Protein AF-A0A921LG70-F1 (afdb_monomer_lite)

Sequence (93 aa):
MNNSAKILFVLAAGWLTTTAFAQDRIHYTGKELSNPACHDGQLSPVVGVHNIQLVRANREHPDASNGNGWTYNHQPMLAYWNGQFFYQYLADP

Secondary structure (DSSP, 8-state):
--HHHHHHHHHHHHHHTT------S----------TTSTTTTPPPPTT----------SSS--GGGTTT--EEEEEEEEEETTEEEEEEEEE-

InterPro domains:
  IPR056425 BT_1020-like, N-terminal beta-propeller [PF24067] (24-93)

Structure (mmCIF, N/CA/C/O backbone):
data_AF-A0A921LG70-F1
#
_entry.id   AF-A0A921LG70-F1
#
loop_
_atom_site.group_PDB
_atom_site.id
_atom_site.type_symbol
_atom_site.label_atom_id
_atom_site.label_alt_id
_atom_site.label_comp_id
_atom_site.label_asym_id
_atom_site.label_entity_id
_atom_site.label_seq_id
_atom_site.pdbx_PDB_ins_code
_atom_site.Cartn_x
_atom_site.Cartn_y
_atom_site.Cartn_z
_atom_site.occupancy
_atom_site.B_iso_or_equiv
_atom_site.auth_seq_id
_atom_site.auth_comp_id
_atom_site.auth_asym_id
_atom_site.auth_atom_id
_atom_site.pdbx_PDB_model_num
ATOM 1 N N . MET A 1 1 ? -58.211 17.143 29.364 1.00 61.03 1 MET A N 1
ATOM 2 C CA . MET A 1 1 ? -57.039 16.420 29.917 1.00 61.03 1 MET A CA 1
ATOM 3 C C . MET A 1 1 ? -56.623 17.051 31.233 1.00 61.03 1 MET A C 1
ATOM 5 O O . MET A 1 1 ? -56.458 18.267 31.267 1.00 61.03 1 MET A O 1
ATOM 9 N N . ASN A 1 2 ? -56.472 16.245 32.287 1.00 79.94 2 ASN A N 1
ATOM 10 C CA . ASN A 1 2 ? -55.977 16.715 33.583 1.00 79.94 2 ASN A CA 1
ATOM 11 C C . ASN A 1 2 ? -54.472 17.050 33.510 1.00 79.94 2 ASN A C 1
ATOM 13 O O . ASN A 1 2 ? -53.770 16.632 32.586 1.00 79.94 2 ASN A O 1
ATOM 17 N N . ASN A 1 3 ? -53.984 17.851 34.459 1.00 77.00 3 ASN A N 1
ATOM 18 C CA . ASN A 1 3 ? -52.610 18.363 34.434 1.00 77.00 3 ASN A CA 1
ATOM 19 C C . ASN A 1 3 ? -51.563 17.240 34.516 1.00 77.00 3 ASN A C 1
ATOM 21 O O . ASN A 1 3 ? -50.516 17.338 33.884 1.00 77.00 3 ASN A O 1
ATOM 25 N N . SER A 1 4 ? -51.885 16.133 35.188 1.00 75.25 4 SER A N 1
ATOM 26 C CA . SER A 1 4 ? -51.027 14.949 35.275 1.00 75.25 4 SER A CA 1
ATOM 27 C C . SER A 1 4 ? -50.812 14.276 33.916 1.00 75.25 4 SER A C 1
ATOM 29 O O . SER A 1 4 ? -49.679 13.948 33.576 1.00 75.25 4 SER A O 1
ATOM 31 N N . ALA A 1 5 ? -51.861 14.143 33.095 1.00 74.62 5 ALA A N 1
ATOM 32 C CA . ALA A 1 5 ? -51.744 13.591 31.746 1.00 74.62 5 ALA A CA 1
ATOM 33 C C . ALA A 1 5 ? -50.889 14.479 30.828 1.00 74.62 5 ALA A C 1
ATOM 35 O O . ALA A 1 5 ? -50.154 13.964 29.993 1.00 74.62 5 ALA A O 1
ATOM 36 N N . LYS A 1 6 ? -50.935 15.807 31.004 1.00 72.94 6 LYS A N 1
ATOM 37 C CA . LYS A 1 6 ? -50.082 16.748 30.258 1.00 72.94 6 LYS A CA 1
ATOM 38 C C . LYS A 1 6 ? -48.608 16.622 30.663 1.00 72.94 6 LYS A C 1
ATOM 40 O O . LYS A 1 6 ? -47.750 16.598 29.790 1.00 72.94 6 LYS A O 1
ATOM 45 N N . ILE A 1 7 ? -48.322 16.495 31.961 1.00 76.44 7 ILE A N 1
ATOM 46 C CA . ILE A 1 7 ? -46.953 16.340 32.489 1.00 76.44 7 ILE A CA 1
ATOM 47 C C . ILE A 1 7 ? -46.327 15.022 32.021 1.00 76.44 7 ILE A C 1
ATOM 49 O O . ILE A 1 7 ? -45.192 15.021 31.551 1.00 76.44 7 ILE A O 1
ATOM 53 N N . LEU A 1 8 ? -47.076 13.916 32.076 1.00 76.00 8 LEU A N 1
ATOM 54 C CA . LEU A 1 8 ? -46.616 12.624 31.555 1.00 76.00 8 LEU A CA 1
ATOM 55 C C . LEU A 1 8 ? -46.326 12.676 30.051 1.00 76.00 8 LEU A C 1
ATOM 57 O O . LEU A 1 8 ? -45.341 12.097 29.603 1.00 76.00 8 LEU A O 1
ATOM 61 N N . PHE A 1 9 ? -47.139 13.402 29.282 1.00 72.25 9 PHE A N 1
ATOM 62 C CA . PHE A 1 9 ? -46.933 13.548 27.842 1.00 72.25 9 PHE A CA 1
ATOM 63 C C . PHE A 1 9 ? -45.667 14.356 27.513 1.00 72.25 9 PHE A C 1
ATOM 65 O O . PHE A 1 9 ? -44.920 13.984 26.613 1.00 72.25 9 PHE A O 1
ATOM 72 N N . VAL A 1 10 ? -45.382 15.421 28.274 1.00 73.75 10 VAL A N 1
ATOM 73 C CA . VAL A 1 10 ? -44.150 16.219 28.121 1.00 73.75 10 VAL A CA 1
ATOM 74 C C . VAL A 1 10 ? -42.911 15.417 28.530 1.00 73.75 10 VAL A C 1
ATOM 76 O O . VAL A 1 10 ? -41.902 15.464 27.831 1.00 73.75 10 VAL A O 1
ATOM 79 N N . LEU A 1 11 ? -42.984 14.645 29.619 1.00 72.94 11 LEU A N 1
ATOM 80 C CA . LEU A 1 11 ? -41.882 13.778 30.052 1.00 72.94 11 LEU A CA 1
ATOM 81 C C . LEU A 1 11 ? -41.588 12.670 29.030 1.00 72.94 11 LEU A C 1
ATOM 83 O O . LEU A 1 11 ? -40.424 12.435 28.715 1.00 72.94 11 LEU A O 1
ATOM 87 N N . ALA A 1 12 ? -42.624 12.038 28.470 1.00 67.12 12 ALA A N 1
ATOM 88 C CA . ALA A 1 12 ? -42.471 11.026 27.425 1.00 67.12 12 ALA A CA 1
ATOM 89 C C . ALA A 1 12 ? -41.879 11.617 26.133 1.00 67.12 12 ALA A C 1
ATOM 91 O O . ALA A 1 12 ? -40.949 11.044 25.568 1.00 67.12 12 ALA A O 1
ATOM 92 N N . ALA A 1 13 ? -42.355 12.790 25.699 1.00 63.41 13 ALA A N 1
ATOM 93 C CA . ALA A 1 13 ? -41.814 13.481 24.529 1.00 63.41 13 ALA A CA 1
ATOM 94 C C . ALA A 1 13 ? -40.347 13.913 24.728 1.00 63.41 13 ALA A C 1
ATOM 96 O O . ALA A 1 13 ? -39.544 13.757 23.813 1.00 63.41 13 ALA A O 1
ATOM 97 N N . GLY A 1 14 ? -39.975 14.386 25.924 1.00 62.19 14 GLY A N 1
ATOM 98 C CA . GLY A 1 14 ? -38.596 14.772 26.253 1.00 62.19 14 GLY A CA 1
ATOM 99 C C . GLY A 1 14 ? -37.617 13.593 26.342 1.00 62.19 14 GLY A C 1
ATOM 100 O O . GLY A 1 14 ? -36.438 13.752 26.030 1.00 62.19 14 GLY A O 1
ATOM 101 N N . TRP A 1 15 ? -38.093 12.397 26.706 1.00 61.09 15 TRP A N 1
ATOM 102 C CA . TRP A 1 15 ? -37.287 11.167 26.695 1.00 61.09 15 TRP A CA 1
ATOM 103 C C . TRP A 1 15 ? -37.045 10.617 25.283 1.00 61.09 15 TRP A C 1
ATOM 105 O O . TRP A 1 15 ? -35.998 10.029 25.026 1.00 61.09 15 TRP A O 1
ATOM 115 N N . LEU A 1 16 ? -37.973 10.840 24.348 1.00 55.56 16 LEU A N 1
ATOM 116 C CA . LEU A 1 16 ? -37.821 10.435 22.944 1.00 55.56 16 LEU A CA 1
ATOM 117 C C . LEU A 1 16 ? -36.802 11.293 22.171 1.00 55.56 16 LEU A C 1
ATOM 119 O O . LEU A 1 16 ? -36.284 10.844 21.152 1.00 55.56 16 LEU A O 1
ATOM 123 N N . THR A 1 17 ? -36.468 12.499 22.647 1.00 54.81 17 THR A N 1
ATOM 124 C CA . THR A 1 17 ? -35.564 13.426 21.937 1.00 54.81 17 THR A CA 1
ATOM 125 C C . THR A 1 17 ? -34.067 13.240 22.221 1.00 54.81 17 THR A C 1
ATOM 127 O O . THR A 1 17 ? -33.256 13.915 21.595 1.00 54.81 17 THR A O 1
ATOM 130 N N . THR A 1 18 ? -33.656 12.349 23.134 1.00 55.66 18 THR A N 1
ATOM 131 C CA . THR A 1 18 ? -32.247 12.267 23.591 1.00 55.66 18 THR A CA 1
ATOM 132 C C . THR A 1 18 ? -31.390 11.197 22.907 1.00 55.66 18 THR A C 1
ATOM 134 O O . THR A 1 18 ? -30.231 11.030 23.274 1.00 55.66 18 THR A O 1
ATOM 137 N N . THR A 1 19 ? -31.898 10.495 21.890 1.00 58.22 19 THR A N 1
ATOM 138 C CA . THR A 1 19 ? -31.144 9.422 21.203 1.00 58.22 19 THR A CA 1
ATOM 139 C C . THR A 1 19 ? -30.881 9.701 19.723 1.00 58.22 19 THR A C 1
ATOM 141 O O . THR A 1 19 ? -30.782 8.787 18.911 1.00 58.22 19 THR A O 1
ATOM 144 N N . ALA A 1 20 ? -30.698 10.969 19.354 1.00 59.62 20 ALA A N 1
ATOM 145 C CA . ALA A 1 20 ? -30.073 11.308 18.079 1.00 59.62 20 ALA A CA 1
ATOM 146 C C . ALA A 1 20 ? -28.542 11.242 18.233 1.00 59.62 20 ALA A C 1
ATOM 148 O O . ALA A 1 20 ? -27.886 12.250 18.489 1.00 59.62 20 ALA A O 1
ATOM 149 N N . PHE A 1 21 ? -27.957 10.046 18.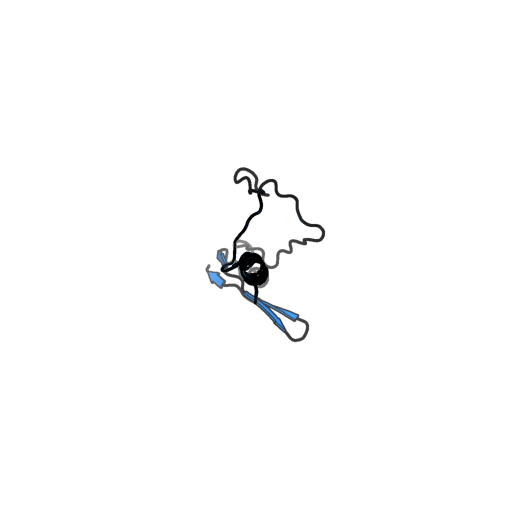109 1.00 61.22 21 PHE A N 1
ATOM 150 C CA . PHE A 1 21 ? -26.509 9.916 17.939 1.00 61.22 21 PHE A CA 1
ATOM 151 C C . PHE A 1 21 ? -26.138 10.420 16.542 1.00 61.22 21 PHE A C 1
ATOM 153 O O . PHE A 1 21 ? -26.269 9.703 15.553 1.00 61.22 21 PHE A O 1
ATOM 160 N N . ALA A 1 22 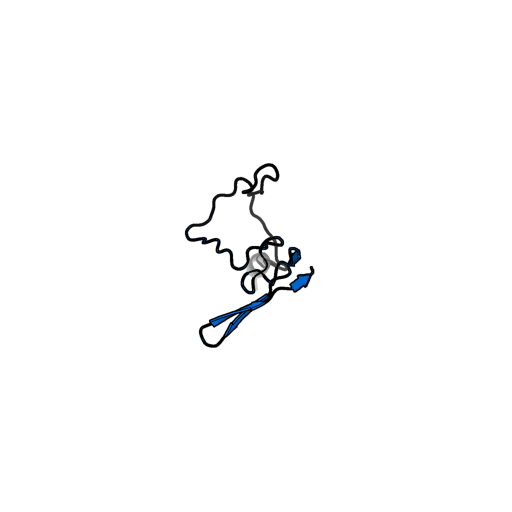? -25.686 11.667 16.452 1.00 59.81 22 ALA A N 1
ATOM 161 C CA . ALA A 1 22 ? -25.019 12.155 15.257 1.00 59.81 22 ALA A CA 1
ATOM 162 C C . ALA A 1 22 ? -23.671 11.428 15.115 1.00 59.81 22 ALA A C 1
ATOM 164 O O . ALA A 1 22 ? -22.748 11.663 15.892 1.00 59.81 22 ALA A O 1
ATOM 165 N N . GLN A 1 23 ? -23.535 10.551 14.125 1.00 67.94 23 GLN A N 1
ATOM 166 C CA . GLN A 1 23 ? -22.227 10.125 13.624 1.00 67.94 23 GLN A CA 1
ATOM 167 C C . GLN A 1 23 ? -21.930 10.945 12.373 1.00 67.94 23 GLN A C 1
ATOM 169 O O . GLN A 1 23 ? -22.107 10.462 11.262 1.00 67.94 23 GLN A O 1
ATOM 174 N N . ASP A 1 24 ? -21.555 12.215 12.529 1.00 72.81 24 ASP A N 1
ATOM 175 C CA . ASP A 1 24 ? -21.577 13.105 11.359 1.00 72.81 24 ASP A CA 1
ATOM 176 C C . ASP A 1 24 ? -20.322 12.981 10.465 1.00 72.81 24 ASP A C 1
ATOM 178 O O . ASP A 1 24 ? -20.307 13.496 9.350 1.00 72.81 24 ASP A O 1
ATOM 182 N N . ARG A 1 25 ? -19.250 12.290 10.914 1.00 87.25 25 ARG A N 1
ATOM 183 C CA . ARG A 1 25 ? -17.991 12.086 10.154 1.00 87.25 25 ARG A CA 1
ATOM 184 C C . ARG A 1 25 ? -17.256 10.792 10.518 1.00 87.25 25 ARG A C 1
ATOM 186 O O . ARG A 1 25 ? -17.435 10.247 11.608 1.00 87.25 25 ARG A O 1
ATOM 193 N N . ILE A 1 26 ? -16.356 10.355 9.632 1.00 91.38 26 ILE A N 1
ATOM 194 C CA . ILE A 1 26 ? -15.359 9.311 9.924 1.00 91.38 26 ILE A CA 1
ATOM 195 C C . ILE A 1 26 ? -14.500 9.763 11.115 1.00 91.38 26 ILE A C 1
ATOM 197 O O . ILE A 1 26 ? -13.939 10.858 11.092 1.00 91.38 26 ILE A O 1
ATOM 201 N N . HIS A 1 27 ? -14.396 8.926 12.148 1.00 91.62 27 HIS A N 1
ATOM 202 C CA . HIS A 1 27 ? -13.573 9.168 13.334 1.00 91.62 27 HIS A CA 1
ATOM 203 C C . HIS A 1 27 ? -13.097 7.838 13.946 1.00 91.62 27 HIS A C 1
ATOM 205 O O . HIS A 1 27 ? -13.741 6.806 13.770 1.00 91.62 27 HIS A O 1
ATOM 211 N N . TYR A 1 28 ? -11.966 7.862 14.659 1.00 94.12 28 TYR A N 1
ATOM 212 C CA . TYR A 1 28 ? -11.387 6.711 15.363 1.00 94.12 28 TYR A CA 1
ATOM 213 C C . TYR A 1 28 ? -11.478 6.931 16.879 1.00 94.12 28 TYR A C 1
ATOM 215 O O . TYR A 1 28 ? -10.993 7.941 17.383 1.00 94.12 28 TYR A O 1
ATOM 223 N N . THR A 1 29 ? -12.105 5.999 17.605 1.00 95.31 29 THR A N 1
ATOM 224 C CA . THR A 1 29 ? -12.303 6.067 19.070 1.00 95.31 29 THR A CA 1
ATOM 225 C C . THR A 1 29 ? -11.531 4.992 19.839 1.00 95.31 29 THR A C 1
ATOM 227 O O . THR A 1 29 ? -11.747 4.818 21.040 1.00 95.31 29 THR A O 1
ATOM 230 N N . GLY A 1 30 ? -10.677 4.223 19.157 1.00 96.25 30 GLY A N 1
ATOM 231 C CA . GLY A 1 30 ? -9.841 3.211 19.795 1.00 96.25 30 GLY A CA 1
ATOM 232 C C . GLY A 1 30 ? -8.780 3.841 20.700 1.00 96.25 30 GLY A C 1
ATOM 233 O O . GLY A 1 30 ? -8.405 5.000 20.538 1.00 96.25 30 GLY A O 1
ATOM 234 N N . LYS A 1 31 ? -8.301 3.065 21.675 1.00 98.06 31 LYS A N 1
ATOM 235 C CA . LYS A 1 31 ? -7.193 3.472 22.560 1.00 98.06 31 LYS A CA 1
ATOM 236 C C . LYS A 1 31 ? -5.832 2.981 22.066 1.00 98.06 31 LYS A C 1
ATOM 238 O O . LYS A 1 31 ? -4.815 3.349 22.642 1.00 98.06 31 LYS A O 1
ATOM 243 N N . GLU A 1 32 ? -5.821 2.125 21.048 1.00 98.19 32 GLU A N 1
ATOM 244 C CA . GLU A 1 32 ? -4.602 1.560 20.478 1.00 98.19 32 GLU A CA 1
ATOM 245 C C . GLU A 1 32 ? -3.856 2.643 19.698 1.00 98.19 32 GLU A C 1
ATOM 247 O O . GLU A 1 32 ? -4.456 3.379 18.908 1.00 98.19 32 GLU A O 1
ATOM 252 N N . LEU A 1 33 ? -2.551 2.737 19.947 1.00 98.31 33 LEU A N 1
ATOM 253 C CA . LEU A 1 33 ? -1.634 3.679 19.317 1.00 98.31 33 LEU A CA 1
ATOM 254 C C . LEU A 1 33 ? -0.468 2.893 18.712 1.00 98.31 33 LEU A C 1
ATOM 256 O O . LEU A 1 33 ? 0.022 1.950 19.327 1.00 98.31 33 LEU A O 1
ATOM 260 N N . SER A 1 34 ? 0.001 3.313 17.539 1.00 98.44 34 SER A N 1
ATOM 261 C CA . SER A 1 34 ? 1.229 2.779 16.943 1.00 98.44 34 SER A CA 1
ATOM 262 C C . SER A 1 34 ? 2.450 3.374 17.643 1.00 98.44 34 SER A C 1
ATOM 264 O O . SER A 1 34 ? 2.565 4.598 17.729 1.00 98.44 34 SER A O 1
ATOM 266 N N . ASN A 1 35 ? 3.388 2.539 18.092 1.00 98.44 35 ASN A N 1
ATOM 267 C CA . ASN A 1 35 ? 4.675 3.002 18.611 1.00 98.44 35 ASN A CA 1
ATOM 268 C C . ASN A 1 35 ? 5.664 3.278 17.456 1.00 98.44 35 ASN A C 1
ATOM 270 O O . ASN A 1 35 ? 6.144 2.325 16.844 1.00 98.44 35 ASN A O 1
ATOM 274 N N . PRO A 1 36 ? 6.039 4.541 17.167 1.00 98.19 36 PRO A N 1
ATOM 275 C CA . PRO A 1 36 ? 6.921 4.869 16.042 1.00 98.19 36 PRO A CA 1
ATOM 276 C C . PRO A 1 36 ? 8.368 4.370 16.206 1.00 98.19 36 PRO A C 1
ATOM 278 O O . PRO A 1 36 ? 9.131 4.419 15.246 1.00 98.19 36 PRO A O 1
ATOM 281 N N . ALA A 1 37 ? 8.764 3.894 17.393 1.00 98.44 37 ALA A N 1
ATOM 282 C CA . ALA A 1 37 ? 10.077 3.287 17.617 1.00 98.44 37 ALA A CA 1
ATOM 283 C C . ALA A 1 37 ? 10.171 1.828 17.123 1.00 98.44 37 ALA A C 1
ATOM 285 O O . ALA A 1 37 ? 11.271 1.282 17.048 1.00 98.44 37 ALA A O 1
ATOM 286 N N . CYS A 1 38 ? 9.043 1.188 16.798 1.00 98.44 38 CYS A N 1
ATOM 287 C CA . CYS A 1 38 ? 8.987 -0.188 16.307 1.00 98.44 38 CYS A CA 1
ATOM 288 C C . CYS A 1 38 ? 8.497 -0.208 14.855 1.00 98.44 38 CYS A C 1
ATOM 290 O O . CYS A 1 38 ? 7.526 0.466 14.521 1.00 98.44 38 CYS A O 1
ATOM 292 N N . HIS A 1 39 ? 9.135 -1.004 13.990 1.00 98.25 39 HIS A N 1
ATOM 293 C CA . HIS A 1 39 ? 8.764 -1.083 12.567 1.00 98.25 39 HIS A CA 1
ATOM 294 C C . HIS A 1 39 ? 7.323 -1.571 12.343 1.00 98.25 39 HIS A C 1
ATOM 296 O O . HIS A 1 39 ? 6.690 -1.186 11.367 1.00 98.25 39 HIS A O 1
ATOM 302 N N . ASP A 1 40 ? 6.814 -2.413 13.241 1.00 98.19 40 ASP A N 1
ATOM 303 C CA . ASP A 1 40 ? 5.448 -2.949 13.236 1.00 98.19 40 ASP A CA 1
ATOM 304 C C . ASP A 1 40 ? 4.477 -2.139 14.114 1.00 98.19 40 ASP A C 1
ATOM 306 O O . ASP A 1 40 ? 3.315 -2.509 14.276 1.00 98.19 40 ASP A O 1
ATOM 310 N N . GLY A 1 41 ? 4.948 -1.053 14.732 1.00 98.44 41 GLY A N 1
ATOM 311 C CA . GLY A 1 41 ? 4.158 -0.249 15.656 1.00 98.44 41 GLY A CA 1
ATOM 312 C C . GLY A 1 41 ? 3.809 -0.934 16.981 1.00 98.44 41 GLY A C 1
ATOM 313 O O . GLY A 1 41 ? 3.018 -0.365 17.731 1.00 98.44 41 GLY A O 1
ATOM 314 N N . GLN A 1 42 ? 4.364 -2.120 17.279 1.00 98.44 42 GLN A N 1
ATOM 315 C CA . GLN A 1 42 ? 3.892 -3.039 18.332 1.00 98.44 42 GLN A CA 1
ATOM 316 C C . GLN A 1 42 ? 2.416 -3.444 18.170 1.00 98.44 42 GLN A C 1
ATOM 318 O O . GLN A 1 42 ? 1.738 -3.772 19.146 1.00 98.44 42 GLN A O 1
ATOM 323 N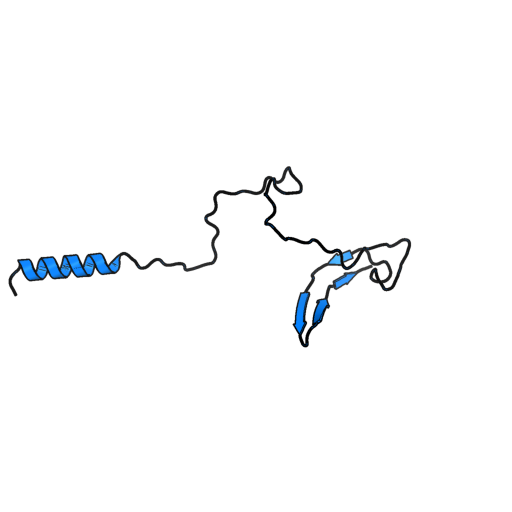 N . LEU A 1 43 ? 1.907 -3.412 16.938 1.00 98.44 43 LEU A N 1
ATOM 324 C CA . LEU A 1 43 ? 0.539 -3.790 16.621 1.00 98.44 43 LEU A CA 1
ATOM 325 C C . LEU A 1 43 ? 0.496 -5.284 16.304 1.00 98.44 43 LEU A C 1
ATOM 327 O O . LEU A 1 43 ? 1.270 -5.780 15.486 1.00 98.44 43 LEU A O 1
ATOM 331 N N . SER A 1 44 ? -0.427 -6.014 16.932 1.00 98.31 44 SER A N 1
ATOM 332 C CA . SER A 1 44 ? -0.638 -7.414 16.565 1.00 98.31 44 SER A CA 1
ATOM 333 C C . SER A 1 44 ? -1.182 -7.491 15.135 1.00 98.31 44 SER A C 1
ATOM 335 O O . SER A 1 44 ? -2.142 -6.783 14.816 1.00 98.31 44 SER A O 1
ATOM 337 N N . PRO A 1 45 ? -0.654 -8.379 14.277 1.00 98.25 45 PRO A N 1
ATOM 338 C CA . PRO A 1 45 ? -1.254 -8.618 12.975 1.00 98.25 45 PRO A CA 1
ATOM 339 C C . PRO A 1 45 ? -2.633 -9.267 13.140 1.00 98.25 45 PRO A C 1
ATOM 341 O O . PRO A 1 45 ? -2.859 -10.064 14.056 1.00 98.25 45 PRO A O 1
ATOM 344 N N . VAL A 1 46 ? -3.551 -8.958 12.224 1.00 98.31 46 VAL A N 1
ATOM 345 C CA . VAL A 1 46 ? -4.815 -9.694 12.100 1.00 98.31 46 VAL A CA 1
ATOM 346 C C . VAL A 1 46 ? -4.578 -11.008 11.349 1.00 98.31 46 VAL A C 1
ATOM 348 O O . VAL A 1 46 ? -3.724 -11.093 10.462 1.00 98.31 46 VAL A O 1
ATOM 351 N N . VAL A 1 47 ? -5.322 -12.054 11.711 1.00 98.38 47 VAL A N 1
ATOM 352 C CA . VAL A 1 47 ? -5.167 -13.396 11.125 1.00 98.38 47 VAL A CA 1
ATOM 353 C C . VAL A 1 47 ? -5.443 -13.362 9.616 1.00 98.38 47 VAL A C 1
ATOM 355 O O . VAL A 1 47 ? -6.459 -12.826 9.183 1.00 98.38 47 VAL A O 1
ATOM 358 N N . GLY A 1 48 ? -4.560 -13.978 8.822 1.00 98.31 48 GLY A N 1
ATOM 359 C CA . GLY A 1 48 ? -4.764 -14.192 7.381 1.00 98.31 48 GLY A CA 1
ATOM 360 C C . GLY A 1 48 ? -4.239 -13.090 6.453 1.00 98.31 48 GLY A C 1
ATOM 361 O O . GLY A 1 48 ? -4.470 -13.164 5.248 1.00 98.31 48 GLY A O 1
ATOM 362 N N . VAL A 1 49 ? -3.526 -12.081 6.966 1.00 98.31 49 VAL A N 1
ATOM 363 C CA . VAL A 1 49 ? -2.836 -11.094 6.114 1.00 98.31 49 VAL A CA 1
ATOM 364 C C . VAL A 1 49 ? -1.682 -11.753 5.361 1.00 98.31 49 VAL A C 1
ATOM 366 O O . VAL A 1 49 ? -0.824 -12.390 5.967 1.00 98.31 49 VAL A O 1
ATOM 369 N N . HIS A 1 50 ? -1.631 -11.545 4.044 1.00 98.56 50 HIS A N 1
ATOM 370 C CA . HIS A 1 50 ? -0.513 -11.945 3.190 1.00 98.56 50 HIS A CA 1
ATOM 371 C C . HIS A 1 50 ? 0.104 -10.709 2.523 1.00 98.56 50 HIS A C 1
ATOM 373 O O . HIS A 1 50 ? -0.564 -10.002 1.769 1.00 98.56 50 HIS A O 1
ATOM 379 N N . ASN A 1 51 ? 1.391 -10.460 2.765 1.00 98.38 51 ASN A N 1
ATOM 380 C CA . ASN A 1 51 ? 2.145 -9.394 2.107 1.00 98.38 51 ASN A CA 1
ATOM 381 C C . ASN A 1 51 ? 2.837 -9.960 0.856 1.00 98.38 51 ASN A C 1
ATOM 383 O O . ASN A 1 51 ? 3.784 -10.734 0.974 1.00 98.38 51 ASN A O 1
ATOM 387 N N . ILE A 1 52 ? 2.366 -9.585 -0.337 1.00 98.56 52 ILE A N 1
ATOM 388 C CA . ILE A 1 52 ? 2.896 -10.074 -1.621 1.00 98.56 52 ILE A CA 1
ATOM 389 C C . ILE A 1 52 ? 3.629 -8.938 -2.341 1.00 98.56 52 ILE A C 1
ATOM 391 O O . ILE A 1 52 ? 3.044 -7.892 -2.615 1.00 98.56 52 ILE A O 1
ATOM 395 N N . GLN A 1 53 ? 4.907 -9.140 -2.663 1.00 98.62 53 GLN A N 1
ATOM 396 C CA . GLN A 1 53 ? 5.685 -8.198 -3.470 1.00 98.62 53 GLN A CA 1
ATOM 397 C C . GLN A 1 53 ? 5.402 -8.426 -4.959 1.00 98.62 53 GLN A C 1
ATOM 399 O O . GLN A 1 53 ? 5.590 -9.534 -5.454 1.00 98.62 53 GLN A O 1
ATOM 404 N N . LEU A 1 54 ? 4.966 -7.378 -5.666 1.00 98.38 54 LEU A N 1
ATOM 405 C CA . LEU A 1 54 ? 4.6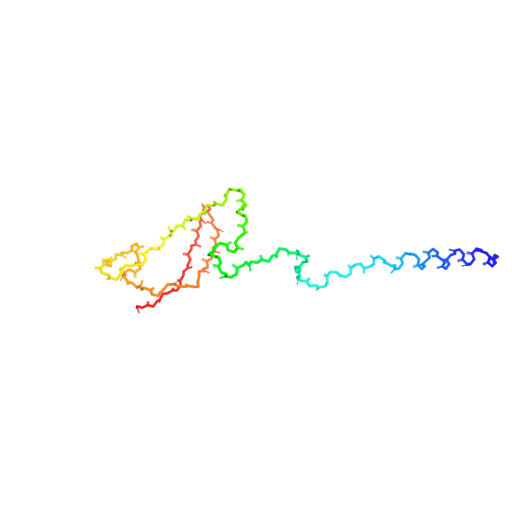68 -7.440 -7.105 1.00 98.38 54 LEU A CA 1
ATOM 406 C C . LEU A 1 54 ? 5.847 -6.976 -7.970 1.00 98.38 54 LEU A C 1
ATOM 408 O O . LEU A 1 54 ? 6.142 -7.598 -8.982 1.00 98.38 54 LEU A O 1
ATOM 412 N N . VAL A 1 55 ? 6.524 -5.896 -7.569 1.00 98.44 55 VAL A N 1
ATOM 413 C CA . VAL A 1 55 ? 7.675 -5.321 -8.283 1.00 98.44 55 VAL A CA 1
ATOM 414 C C . VAL A 1 55 ? 8.832 -5.178 -7.299 1.00 98.44 55 VAL A C 1
ATOM 416 O O . VAL A 1 55 ? 8.655 -4.659 -6.195 1.00 98.44 55 VAL A O 1
ATOM 419 N N . ARG A 1 56 ? 10.025 -5.634 -7.691 1.00 98.50 56 ARG A N 1
ATOM 420 C CA . ARG A 1 56 ? 11.264 -5.490 -6.915 1.00 98.50 56 ARG A CA 1
ATOM 421 C C . ARG A 1 56 ? 12.274 -4.682 -7.723 1.00 98.50 56 ARG A C 1
ATOM 423 O O . ARG A 1 56 ? 12.909 -5.231 -8.619 1.00 98.50 56 ARG A O 1
ATOM 430 N N . ALA A 1 57 ? 12.423 -3.401 -7.393 1.00 98.44 57 ALA A N 1
ATOM 431 C CA . ALA A 1 57 ? 13.347 -2.502 -8.082 1.00 98.44 57 ALA A CA 1
ATOM 432 C C . ALA A 1 57 ? 14.788 -3.044 -8.076 1.00 98.44 57 ALA A C 1
ATOM 434 O O . ALA A 1 57 ? 15.268 -3.553 -7.058 1.00 98.44 57 ALA A O 1
ATOM 435 N N . ASN A 1 58 ? 15.466 -2.940 -9.220 1.00 98.56 58 ASN A N 1
ATOM 436 C CA . ASN A 1 58 ? 16.851 -3.372 -9.391 1.00 98.56 58 ASN A CA 1
ATOM 437 C C . ASN A 1 58 ? 17.502 -2.600 -10.548 1.00 98.56 58 ASN A C 1
ATOM 439 O O . ASN A 1 58 ? 17.246 -2.904 -11.711 1.00 98.56 58 ASN A O 1
ATOM 443 N N . ARG A 1 59 ? 18.324 -1.596 -10.226 1.00 98.50 59 ARG A N 1
ATOM 444 C CA . ARG A 1 59 ? 18.976 -0.744 -11.233 1.00 98.50 59 ARG A CA 1
ATOM 445 C C . ARG A 1 59 ? 20.089 -1.490 -11.965 1.00 98.50 59 ARG A C 1
ATOM 447 O O . ARG A 1 59 ? 20.298 -1.274 -13.153 1.00 98.50 59 ARG A O 1
ATOM 454 N N . GLU A 1 60 ? 20.809 -2.347 -11.252 1.00 98.62 60 GLU A N 1
ATOM 455 C CA . GLU A 1 60 ? 21.989 -3.062 -11.736 1.00 98.62 60 GLU A CA 1
ATOM 456 C C . GLU A 1 60 ? 21.625 -4.200 -12.701 1.00 98.62 60 GLU A C 1
ATOM 458 O O . GLU A 1 60 ? 22.411 -4.547 -13.582 1.00 98.62 60 GLU A O 1
ATOM 463 N N . HIS A 1 61 ? 20.421 -4.759 -12.558 1.00 98.31 61 HIS A N 1
ATOM 464 C CA . HIS A 1 61 ? 19.890 -5.827 -13.404 1.00 98.31 61 HIS A CA 1
ATOM 465 C C . HIS A 1 61 ? 18.496 -5.450 -13.935 1.00 98.31 61 HIS A C 1
ATOM 467 O O . HIS A 1 61 ? 17.493 -5.994 -13.458 1.00 98.31 61 HIS A O 1
ATOM 473 N N . PRO A 1 62 ? 18.407 -4.501 -14.889 1.00 98.25 62 PRO A N 1
ATOM 474 C CA . PRO A 1 62 ? 17.129 -4.050 -15.425 1.00 98.25 62 PRO A CA 1
ATOM 475 C C . PRO A 1 62 ? 16.431 -5.182 -16.185 1.00 98.25 62 PRO A C 1
ATOM 477 O O . PRO A 1 62 ? 17.044 -5.873 -16.997 1.00 98.25 62 PRO A O 1
ATOM 480 N N . ASP A 1 63 ? 15.140 -5.357 -15.920 1.00 98.38 63 ASP A N 1
ATOM 481 C CA . ASP A 1 63 ? 14.300 -6.380 -16.535 1.00 98.38 63 ASP A CA 1
ATOM 482 C C . ASP A 1 63 ? 12.853 -5.882 -16.654 1.00 98.38 63 ASP A C 1
ATOM 484 O O . ASP A 1 63 ? 12.402 -5.037 -15.874 1.00 98.38 63 ASP A O 1
ATOM 488 N N . ALA A 1 64 ? 12.086 -6.433 -17.596 1.00 98.00 64 ALA A N 1
ATOM 489 C CA . ALA A 1 64 ? 10.680 -6.072 -17.753 1.00 98.00 64 ALA A CA 1
ATOM 490 C C . ALA A 1 64 ? 9.873 -6.300 -16.457 1.00 98.00 64 ALA A C 1
ATOM 492 O O . ALA A 1 64 ? 8.987 -5.507 -16.140 1.00 98.00 64 ALA A O 1
ATOM 493 N N . SER A 1 65 ? 10.214 -7.322 -15.660 1.00 98.19 65 SER A N 1
ATOM 494 C CA . SER A 1 65 ? 9.555 -7.607 -14.377 1.00 98.19 65 SER A CA 1
ATOM 495 C C . SER A 1 65 ? 9.832 -6.575 -13.276 1.00 98.19 65 SER A C 1
ATOM 497 O O . SER A 1 65 ? 9.112 -6.547 -12.277 1.00 98.19 65 SER A O 1
ATOM 499 N N . ASN A 1 66 ? 10.843 -5.712 -13.434 1.00 98.25 66 ASN A N 1
ATOM 500 C CA . ASN A 1 66 ? 11.227 -4.703 -12.442 1.00 98.25 66 ASN A CA 1
ATOM 501 C C . ASN A 1 66 ? 11.077 -3.258 -12.932 1.00 98.25 66 ASN A C 1
ATOM 503 O O . ASN A 1 66 ? 11.670 -2.350 -12.351 1.00 98.25 66 ASN A O 1
ATOM 507 N N . GLY A 1 67 ? 10.291 -3.040 -13.989 1.00 97.56 67 GLY A N 1
ATOM 508 C CA . GLY A 1 67 ? 10.124 -1.708 -14.565 1.00 97.56 67 GLY A CA 1
ATOM 509 C C . GLY A 1 67 ? 11.386 -1.212 -15.275 1.00 97.56 67 GLY A C 1
ATOM 510 O O . GLY A 1 67 ? 11.662 -0.017 -15.260 1.00 97.56 67 GLY A O 1
ATOM 511 N N . ASN A 1 68 ? 12.165 -2.123 -15.873 1.00 98.25 68 ASN A N 1
ATOM 512 C CA . ASN A 1 68 ? 13.399 -1.828 -16.610 1.00 98.25 68 ASN A CA 1
ATOM 513 C C . ASN A 1 68 ? 14.438 -1.040 -15.787 1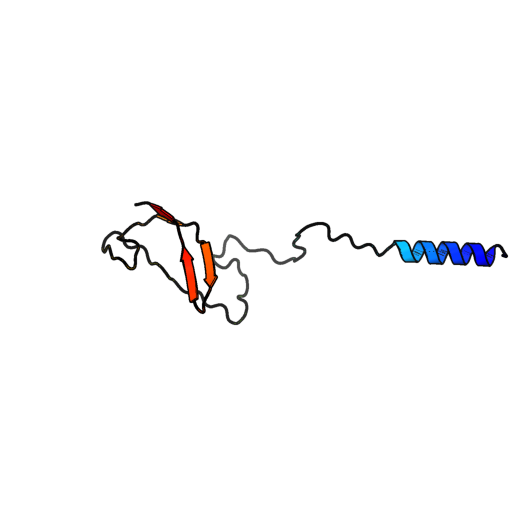.00 98.25 68 ASN A C 1
ATOM 515 O O . ASN A 1 68 ? 15.162 -0.197 -16.317 1.00 98.25 68 ASN A O 1
ATOM 519 N N . GLY A 1 69 ? 14.518 -1.331 -14.488 1.00 98.12 69 GLY A N 1
ATOM 520 C CA . GLY A 1 69 ? 15.533 -0.810 -13.575 1.00 98.12 69 GLY A CA 1
ATOM 521 C C . GLY A 1 69 ? 15.226 0.533 -12.913 1.00 98.12 69 GLY A C 1
ATOM 522 O O . GLY A 1 69 ? 16.084 1.053 -12.197 1.00 98.12 69 GLY A O 1
ATOM 523 N N . TRP A 1 70 ? 14.029 1.094 -13.10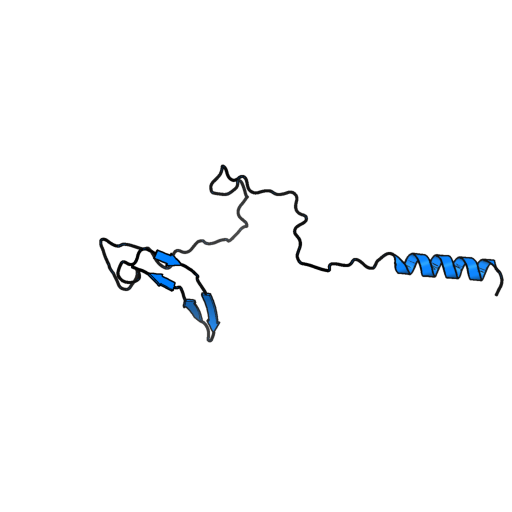0 1.00 98.62 70 TRP A N 1
ATOM 524 C CA . TRP A 1 70 ? 13.624 2.319 -12.405 1.00 98.62 70 TRP A CA 1
ATOM 525 C C . TRP A 1 70 ? 13.454 2.059 -10.907 1.00 98.62 70 TRP A C 1
ATOM 527 O O . TRP A 1 70 ? 12.859 1.062 -10.485 1.00 98.62 70 TRP A O 1
ATOM 537 N N . THR A 1 71 ? 14.004 2.950 -10.078 1.00 98.50 71 THR A N 1
ATOM 538 C CA . THR A 1 71 ? 14.034 2.739 -8.615 1.00 98.50 71 THR A CA 1
ATOM 539 C C . THR A 1 71 ? 13.063 3.619 -7.845 1.00 98.50 71 THR A C 1
ATOM 541 O O . THR A 1 71 ? 12.753 3.299 -6.697 1.00 98.50 71 THR A O 1
ATOM 544 N N . TYR A 1 72 ? 12.513 4.656 -8.478 1.00 98.50 72 TYR A N 1
ATOM 545 C CA . TYR A 1 72 ? 11.340 5.348 -7.967 1.00 98.50 72 TYR A CA 1
ATOM 546 C C . TYR A 1 72 ? 10.082 4.693 -8.544 1.00 98.50 72 TYR A C 1
ATOM 548 O O . TYR A 1 72 ? 9.830 4.746 -9.743 1.00 98.50 72 TYR A O 1
ATOM 556 N N . ASN A 1 73 ? 9.298 4.046 -7.683 1.00 98.50 73 ASN A N 1
ATOM 557 C CA . ASN A 1 73 ? 8.039 3.393 -8.039 1.00 98.50 73 ASN A CA 1
ATOM 558 C C . ASN A 1 73 ? 7.013 3.749 -6.955 1.00 98.50 73 ASN A C 1
ATOM 560 O O . ASN A 1 73 ? 7.253 3.467 -5.778 1.00 98.50 73 ASN A O 1
ATOM 564 N N . HIS A 1 74 ? 5.896 4.388 -7.309 1.00 98.38 74 HIS A N 1
ATOM 565 C CA . HIS A 1 74 ? 4.939 4.887 -6.319 1.00 98.38 74 HIS A CA 1
ATOM 566 C C . HIS A 1 74 ? 3.488 4.966 -6.829 1.00 98.38 74 HIS A C 1
ATOM 568 O O . HIS A 1 74 ? 3.173 4.515 -7.926 1.00 98.38 74 HIS A O 1
ATOM 574 N N . GLN A 1 75 ? 2.594 5.505 -5.990 1.00 98.50 75 GLN A N 1
ATOM 575 C CA . GLN A 1 75 ? 1.185 5.797 -6.279 1.00 98.50 75 GLN A CA 1
ATOM 576 C C . GLN A 1 75 ? 0.418 4.636 -6.952 1.00 98.50 75 GLN A C 1
ATOM 578 O O . GLN A 1 75 ? 0.015 4.742 -8.113 1.00 98.50 75 GLN A O 1
ATOM 583 N N . PRO A 1 76 ? 0.211 3.514 -6.242 1.00 98.44 76 PRO A N 1
ATOM 584 C CA . PRO A 1 76 ? -0.518 2.384 -6.793 1.00 98.44 76 PRO A CA 1
ATOM 585 C C . PRO A 1 76 ? -2.024 2.659 -6.916 1.00 98.44 76 PRO A C 1
ATOM 587 O O . PRO A 1 76 ? -2.626 3.280 -6.041 1.00 98.44 76 PRO A O 1
ATOM 590 N N . MET A 1 77 ? -2.633 2.131 -7.976 1.00 98.75 77 MET A N 1
ATOM 591 C CA . MET A 1 77 ? -4.076 2.091 -8.227 1.00 98.75 77 MET A CA 1
ATOM 592 C C . MET A 1 77 ? -4.497 0.643 -8.496 1.00 98.75 77 MET A C 1
ATOM 594 O O . MET A 1 77 ? -3.746 -0.126 -9.103 1.00 98.75 77 MET A O 1
ATOM 598 N N . LEU A 1 78 ? -5.699 0.263 -8.059 1.00 98.81 78 LEU A N 1
ATOM 599 C CA . LEU A 1 78 ? -6.191 -1.112 -8.157 1.00 98.81 78 LEU A CA 1
ATOM 600 C C . LEU A 1 78 ? -7.636 -1.151 -8.661 1.00 98.81 78 LEU A C 1
ATOM 602 O O . LEU A 1 78 ? -8.494 -0.426 -8.162 1.00 98.81 78 LEU A O 1
ATOM 606 N N . ALA A 1 79 ? -7.905 -2.050 -9.606 1.00 98.75 79 ALA A N 1
ATOM 607 C CA . ALA A 1 79 ? -9.250 -2.413 -10.039 1.00 98.75 79 ALA A CA 1
ATOM 608 C C . ALA A 1 79 ? -9.393 -3.938 -10.135 1.00 98.75 79 ALA A C 1
ATOM 610 O O . ALA A 1 79 ? -8.413 -4.661 -10.311 1.00 98.75 79 ALA A O 1
ATOM 611 N N . TYR A 1 80 ? -10.627 -4.428 -10.044 1.00 98.75 80 TYR A N 1
ATOM 612 C CA . TYR A 1 80 ? -10.960 -5.820 -10.328 1.00 98.75 80 TYR A CA 1
ATOM 613 C C . TYR A 1 80 ? -12.049 -5.864 -11.389 1.00 98.75 80 TYR A C 1
ATOM 615 O O . TYR A 1 80 ? -13.099 -5.239 -11.233 1.00 98.75 80 TYR A O 1
ATOM 623 N N . TRP A 1 81 ? -11.796 -6.587 -12.474 1.00 98.75 81 TRP A N 1
ATOM 624 C CA . TRP A 1 81 ? -12.729 -6.679 -13.587 1.00 98.75 81 TRP A CA 1
ATOM 625 C C . TRP A 1 81 ? -12.514 -7.978 -14.368 1.00 98.75 81 TRP A C 1
ATOM 627 O O . TRP A 1 81 ? -11.388 -8.436 -14.528 1.00 98.75 81 TRP A O 1
ATOM 637 N N . ASN A 1 82 ? -13.607 -8.595 -14.829 1.00 98.38 82 ASN A N 1
ATOM 638 C CA . ASN A 1 82 ? -13.595 -9.822 -15.635 1.00 98.38 82 ASN A CA 1
ATOM 639 C C . ASN A 1 82 ? -12.709 -10.963 -15.079 1.00 98.38 82 ASN A C 1
ATOM 641 O O . ASN A 1 82 ? -11.931 -11.579 -15.802 1.00 98.38 82 ASN A O 1
ATOM 645 N N . GLY A 1 83 ? -12.797 -11.236 -13.775 1.00 98.56 83 GLY A N 1
ATOM 646 C CA . GLY A 1 83 ? -12.041 -12.331 -13.158 1.00 98.56 83 GLY A CA 1
ATOM 647 C C . GLY A 1 83 ? -10.578 -12.010 -12.831 1.00 98.56 83 GLY A C 1
ATOM 648 O O . GLY A 1 83 ? -9.868 -12.899 -12.366 1.00 98.56 83 GLY A O 1
ATOM 649 N N . GLN A 1 84 ? -10.111 -10.774 -13.051 1.00 98.81 84 GLN A N 1
ATOM 650 C CA . GLN A 1 84 ? -8.703 -10.396 -12.902 1.00 98.81 84 GLN A CA 1
ATOM 651 C C . GLN A 1 84 ? -8.514 -9.107 -12.097 1.00 98.81 84 GLN A C 1
ATOM 653 O O . GLN A 1 84 ? -9.344 -8.197 -12.127 1.00 98.81 84 GLN A O 1
ATOM 658 N N . PHE A 1 85 ? -7.378 -9.022 -11.405 1.00 98.81 85 PHE A N 1
ATOM 659 C CA . PHE A 1 85 ? -6.889 -7.784 -10.804 1.00 98.81 85 PHE A CA 1
ATOM 660 C C . PHE A 1 85 ? -6.073 -6.989 -11.825 1.00 98.81 85 PHE A C 1
ATOM 662 O O . PHE A 1 85 ? -5.213 -7.543 -12.507 1.00 98.81 85 PHE A O 1
ATOM 669 N N . PHE A 1 86 ? -6.311 -5.684 -11.876 1.00 98.75 86 PHE A N 1
ATOM 670 C CA . PHE A 1 86 ? -5.544 -4.718 -12.651 1.00 98.75 86 PHE A CA 1
ATOM 671 C C . PHE A 1 86 ? -4.816 -3.802 -11.678 1.00 98.75 86 PHE A C 1
ATOM 673 O O . PHE A 1 86 ? -5.452 -3.063 -10.927 1.00 98.75 86 PHE A O 1
ATOM 680 N N . TYR A 1 87 ? -3.488 -3.873 -11.687 1.00 98.69 87 TYR A N 1
ATOM 681 C CA . TYR A 1 87 ? -2.620 -3.065 -10.839 1.00 98.69 87 TYR A CA 1
ATOM 682 C C . TYR A 1 87 ? -1.864 -2.059 -11.704 1.00 98.69 87 TYR A C 1
ATOM 684 O O . TYR A 1 87 ? -1.179 -2.443 -12.652 1.00 98.69 87 TYR A O 1
ATOM 692 N N . GLN A 1 88 ? -1.985 -0.779 -11.373 1.00 98.62 88 GLN A N 1
ATOM 693 C CA . GLN A 1 88 ? -1.258 0.314 -12.015 1.00 98.62 88 GLN A CA 1
ATOM 694 C C . GLN A 1 88 ? -0.405 1.024 -10.958 1.00 98.62 88 GLN A C 1
ATOM 696 O O . GLN A 1 88 ? -0.792 1.097 -9.797 1.00 98.62 88 GLN A O 1
ATOM 701 N N . TYR A 1 89 ? 0.743 1.562 -11.352 1.00 98.69 89 TYR A N 1
ATOM 702 C CA . TYR A 1 89 ? 1.588 2.428 -10.531 1.00 98.69 89 TYR A CA 1
ATOM 703 C C . TYR A 1 89 ? 2.290 3.456 -11.431 1.00 98.69 89 TYR A C 1
ATOM 705 O O . TYR A 1 89 ? 2.301 3.291 -12.653 1.00 98.69 89 TYR A O 1
ATOM 713 N N . LEU A 1 90 ? 2.857 4.511 -10.842 1.00 98.56 90 LEU A N 1
ATOM 714 C CA . LEU A 1 90 ? 3.748 5.442 -11.545 1.00 98.56 90 LEU A CA 1
ATOM 715 C C . LEU A 1 90 ? 5.207 5.152 -11.201 1.00 98.56 90 LEU A C 1
ATOM 717 O O . LEU A 1 90 ? 5.504 4.627 -10.125 1.00 98.56 90 LEU A O 1
ATOM 721 N N . ALA A 1 91 ? 6.114 5.516 -12.098 1.00 98.38 91 ALA A N 1
ATOM 722 C CA . ALA A 1 91 ? 7.541 5.349 -11.887 1.00 98.38 91 ALA A CA 1
ATOM 723 C C . ALA A 1 91 ? 8.335 6.448 -12.599 1.00 98.38 91 ALA A C 1
ATOM 725 O O . ALA A 1 91 ? 7.859 7.003 -13.588 1.00 98.38 91 ALA A O 1
ATOM 726 N N . ASP A 1 92 ? 9.544 6.696 -12.098 1.00 97.94 92 ASP A N 1
ATOM 727 C CA . ASP A 1 92 ? 10.547 7.595 -12.671 1.00 97.94 92 ASP A CA 1
ATOM 728 C C . ASP A 1 92 ? 11.947 6.930 -12.555 1.00 97.94 92 ASP A C 1
ATOM 730 O O . ASP A 1 92 ? 12.164 6.140 -11.624 1.00 97.94 92 ASP A O 1
ATOM 734 N N . PRO A 1 93 ? 12.890 7.197 -13.483 1.00 92.00 93 PRO A N 1
ATOM 735 C CA . PRO A 1 93 ? 14.232 6.591 -13.484 1.00 92.00 93 PRO A CA 1
ATOM 736 C C . PRO A 1 93 ? 15.086 6.841 -12.223 1.00 92.00 93 PRO A C 1
ATOM 738 O O . PRO A 1 93 ? 15.173 8.009 -11.784 1.00 92.00 93 PRO A O 1
#

pLDDT: mean 89.91, std 14.11, range [54.81, 98.81]

Foldseek 3Di:
DDPVVVVVVVVVVVVVPPPPPDPPDDDDDDPDAFCPVDPRSPDDDDPPDDDDDQADAAQPDADPSHVRRFDAKADWDWDDDDNDIDIDIDTDD

Radius of gyration: 28.15 Å; chains: 1; bounding box: 79×33×53 Å

Organism: NCBI:txid371601